Protein AF-A0A379AA04-F1 (afdb_monomer_lite)

Structure (mmCIF, N/CA/C/O backbone):
data_AF-A0A379AA04-F1
#
_entry.id   AF-A0A379AA04-F1
#
loop_
_atom_site.group_PDB
_atom_site.id
_atom_site.type_symbol
_atom_site.label_atom_id
_atom_site.label_alt_id
_atom_site.label_comp_id
_atom_site.label_asym_id
_atom_site.label_entity_id
_atom_site.label_seq_id
_atom_site.pdbx_PDB_ins_code
_atom_site.Cartn_x
_atom_site.Cartn_y
_atom_site.Cartn_z
_atom_site.occupancy
_atom_site.B_iso_or_equiv
_atom_site.auth_seq_id
_atom_site.auth_comp_id
_atom_site.auth_asym_id
_atom_site.auth_atom_id
_atom_site.pdbx_PDB_model_num
ATOM 1 N N . MET A 1 1 ? 33.935 2.385 -59.876 1.00 50.88 1 MET A N 1
ATOM 2 C CA . MET A 1 1 ? 32.691 2.188 -59.090 1.00 50.88 1 MET A CA 1
ATOM 3 C C . MET A 1 1 ? 32.981 1.660 -57.666 1.00 50.88 1 MET A C 1
ATOM 5 O O . MET A 1 1 ? 32.795 0.473 -57.425 1.00 50.88 1 MET A O 1
ATOM 9 N N . PRO A 1 2 ? 33.440 2.488 -56.699 1.00 58.16 2 PRO A N 1
ATOM 10 C CA . PRO A 1 2 ? 33.618 2.072 -55.296 1.00 58.16 2 PRO A CA 1
ATOM 11 C C . PRO A 1 2 ? 32.530 2.609 -54.336 1.00 58.16 2 PRO A C 1
ATOM 13 O O . PRO A 1 2 ? 32.504 2.244 -53.162 1.00 58.16 2 PRO A O 1
ATOM 16 N N . THR A 1 3 ? 31.628 3.469 -54.815 1.00 62.19 3 THR A N 1
ATOM 17 C CA . THR A 1 3 ? 30.624 4.207 -54.027 1.00 62.19 3 THR A CA 1
ATOM 18 C C . THR A 1 3 ? 29.508 3.315 -53.477 1.00 62.19 3 THR A C 1
ATOM 20 O O . THR A 1 3 ? 29.161 3.428 -52.304 1.00 62.19 3 THR A O 1
ATOM 23 N N . HIS A 1 4 ? 29.022 2.350 -54.265 1.00 67.00 4 HIS A N 1
ATOM 24 C CA . HIS A 1 4 ? 27.914 1.471 -53.866 1.00 67.00 4 HIS A CA 1
ATOM 25 C C . HIS A 1 4 ? 28.254 0.541 -52.692 1.00 67.00 4 HIS A C 1
ATOM 27 O O . HIS A 1 4 ? 27.423 0.352 -51.813 1.00 67.00 4 HIS A O 1
ATOM 33 N N . ARG A 1 5 ? 29.481 -0.005 -52.642 1.00 73.88 5 ARG A N 1
ATOM 34 C CA . ARG A 1 5 ? 29.931 -0.915 -51.566 1.00 73.88 5 ARG A CA 1
ATOM 35 C C . ARG A 1 5 ? 30.162 -0.196 -50.235 1.00 73.88 5 ARG A C 1
ATOM 37 O O . ARG A 1 5 ? 30.042 -0.806 -49.177 1.00 73.88 5 ARG A O 1
ATOM 44 N N . ARG A 1 6 ? 30.522 1.091 -50.280 1.00 76.56 6 ARG A N 1
ATOM 45 C CA . ARG A 1 6 ? 30.656 1.937 -49.083 1.00 76.56 6 ARG A CA 1
ATOM 46 C C . ARG A 1 6 ? 29.280 2.329 -48.551 1.00 76.56 6 ARG A C 1
ATOM 48 O O . ARG A 1 6 ? 29.045 2.197 -47.357 1.00 76.56 6 ARG A O 1
ATOM 55 N N . ALA A 1 7 ? 28.364 2.706 -49.443 1.00 78.81 7 ALA A N 1
ATOM 56 C CA . ALA A 1 7 ? 26.987 3.029 -49.086 1.00 78.81 7 ALA A CA 1
ATOM 57 C C . ALA A 1 7 ? 26.252 1.835 -48.448 1.00 78.81 7 ALA A C 1
ATOM 59 O O . ALA A 1 7 ? 25.665 1.993 -47.383 1.00 78.81 7 ALA A O 1
ATOM 60 N N . THR A 1 8 ? 26.350 0.623 -49.010 1.00 83.00 8 THR A N 1
ATOM 61 C CA . THR A 1 8 ? 25.717 -0.568 -48.407 1.00 83.00 8 THR A CA 1
ATOM 62 C C . THR A 1 8 ? 26.294 -0.936 -47.045 1.00 83.00 8 THR A C 1
ATOM 64 O O . THR A 1 8 ? 25.537 -1.321 -46.159 1.00 83.00 8 THR A O 1
ATOM 67 N N . ARG A 1 9 ? 27.607 -0.782 -46.832 1.00 87.38 9 ARG A N 1
ATOM 68 C CA . ARG A 1 9 ? 28.220 -1.001 -45.510 1.00 87.38 9 ARG A CA 1
ATOM 69 C C . ARG A 1 9 ? 27.716 -0.003 -44.471 1.00 87.38 9 ARG A C 1
ATOM 71 O O . ARG A 1 9 ? 27.417 -0.407 -43.355 1.00 87.38 9 ARG A O 1
ATOM 78 N N . LEU A 1 10 ? 27.590 1.271 -44.840 1.00 90.00 10 LEU A N 1
ATOM 79 C CA . LEU A 1 10 ? 27.067 2.302 -43.942 1.00 90.00 10 LEU A CA 1
ATOM 80 C C . LEU A 1 10 ? 25.604 2.043 -43.578 1.00 90.00 10 LEU A C 1
ATOM 82 O O . LEU A 1 10 ? 25.258 2.103 -42.403 1.00 90.00 10 LEU A O 1
ATOM 86 N N . VAL A 1 11 ? 24.774 1.683 -44.561 1.00 91.56 11 VAL A N 1
ATOM 87 C CA . VAL A 1 11 ? 23.368 1.325 -44.326 1.00 91.56 11 VAL A CA 1
ATOM 88 C C . VAL A 1 11 ? 23.258 0.102 -43.416 1.00 91.56 11 VAL A C 1
ATOM 90 O O . VAL A 1 11 ? 22.478 0.129 -42.470 1.00 91.56 11 VAL A O 1
ATOM 93 N N . ALA A 1 12 ? 24.067 -0.938 -43.642 1.00 92.56 12 ALA A N 1
ATOM 94 C CA . ALA A 1 12 ? 24.066 -2.136 -42.803 1.00 92.56 12 ALA A CA 1
ATOM 95 C C . ALA A 1 12 ? 24.472 -1.834 -41.350 1.00 92.56 12 ALA A C 1
ATOM 97 O O . ALA A 1 12 ? 23.816 -2.304 -40.424 1.00 92.56 12 ALA A O 1
ATOM 98 N N . VAL A 1 13 ? 25.507 -1.013 -41.138 1.00 94.75 13 VAL A N 1
ATOM 99 C CA . VAL A 1 13 ? 25.932 -0.592 -39.791 1.00 94.75 13 VAL A CA 1
ATOM 100 C C . VAL A 1 13 ? 24.835 0.217 -39.096 1.00 94.75 13 VAL A C 1
ATOM 102 O O . VAL A 1 13 ? 24.529 -0.050 -37.937 1.00 94.75 13 VAL A O 1
ATOM 105 N N . LEU A 1 14 ? 24.197 1.154 -39.801 1.00 95.56 14 LEU A N 1
ATOM 106 C CA . LEU A 1 14 ? 23.067 1.924 -39.272 1.00 95.56 14 LEU A CA 1
ATOM 107 C C . LEU A 1 14 ? 21.909 1.016 -38.845 1.00 95.56 14 LEU A C 1
ATOM 109 O O . LEU A 1 14 ? 21.365 1.184 -37.758 1.00 95.56 14 LEU A O 1
ATOM 113 N N . LEU A 1 15 ? 21.575 0.019 -39.665 1.00 95.69 15 LEU A N 1
ATOM 114 C CA . LEU A 1 15 ? 20.519 -0.950 -39.372 1.00 95.69 15 LEU A CA 1
ATOM 115 C C . LEU A 1 15 ? 20.826 -1.767 -38.111 1.00 95.69 15 LEU A C 1
ATOM 117 O O . LEU A 1 15 ? 19.960 -1.918 -37.253 1.00 95.69 15 LEU A O 1
ATOM 121 N N . VAL A 1 16 ? 22.068 -2.236 -37.962 1.00 96.25 16 VAL A N 1
ATOM 122 C CA . VAL A 1 16 ? 22.508 -2.970 -36.765 1.00 96.25 16 VAL A CA 1
ATOM 123 C C . VAL A 1 16 ? 22.417 -2.095 -35.513 1.00 96.25 16 VAL A C 1
ATOM 125 O O . VAL A 1 16 ? 21.926 -2.561 -34.487 1.00 96.25 16 VAL A O 1
ATOM 128 N N . LEU A 1 17 ? 22.828 -0.825 -35.591 1.00 96.12 17 LEU A N 1
ATOM 129 C CA . LEU A 1 17 ? 22.740 0.110 -34.465 1.00 96.12 17 LEU A CA 1
ATOM 130 C C . LEU A 1 17 ? 21.288 0.381 -34.052 1.00 96.12 17 LEU A C 1
ATOM 132 O O . LEU A 1 17 ? 20.980 0.386 -32.862 1.00 96.12 17 LEU A O 1
ATOM 136 N N . VAL A 1 18 ? 20.386 0.552 -35.022 1.00 96.25 18 VAL A N 1
ATOM 137 C CA . VAL A 1 18 ? 18.954 0.753 -34.758 1.00 96.25 18 VAL A CA 1
ATOM 138 C C . VAL A 1 18 ? 18.339 -0.486 -34.098 1.00 96.25 18 VAL A C 1
ATOM 140 O O . VAL A 1 18 ? 17.627 -0.358 -33.103 1.00 96.25 18 VAL A O 1
ATOM 143 N N . ILE A 1 19 ? 18.651 -1.690 -34.589 1.00 95.81 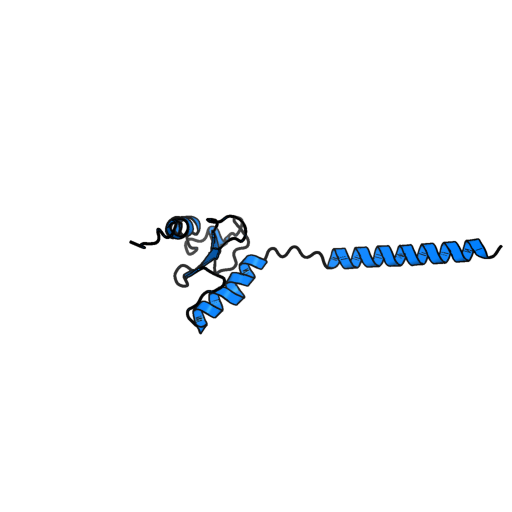19 ILE A N 1
ATOM 144 C CA . ILE A 1 19 ? 18.160 -2.947 -34.001 1.00 95.81 19 ILE A CA 1
ATOM 145 C C . ILE A 1 19 ? 18.688 -3.129 -32.572 1.00 95.81 19 ILE A C 1
ATOM 147 O O . ILE A 1 19 ? 17.912 -3.445 -31.669 1.00 95.81 19 ILE A O 1
ATOM 151 N N . ALA A 1 20 ? 19.981 -2.887 -32.342 1.00 95.44 20 ALA A N 1
ATOM 152 C CA . ALA A 1 20 ? 20.579 -2.969 -31.011 1.00 95.44 20 ALA A CA 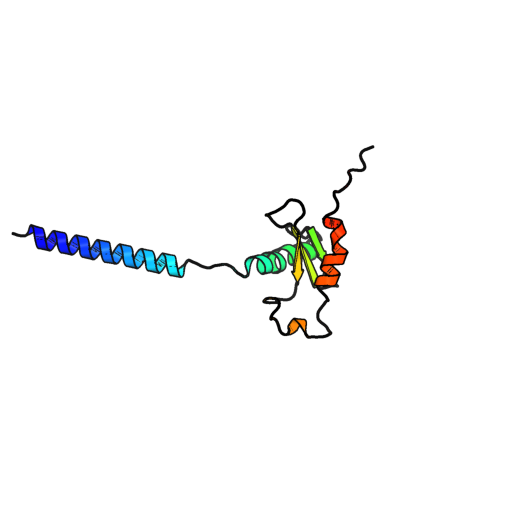1
ATOM 153 C C . ALA A 1 20 ? 19.938 -1.969 -30.032 1.00 95.44 20 ALA A C 1
ATOM 155 O O . ALA A 1 20 ? 19.627 -2.332 -28.897 1.00 95.44 20 ALA A O 1
ATOM 156 N N . GLY A 1 21 ? 19.671 -0.739 -30.486 1.00 94.56 21 GLY A N 1
ATOM 157 C CA . GLY A 1 21 ? 18.971 0.277 -29.699 1.00 94.56 21 GLY A CA 1
ATOM 158 C C . GLY A 1 21 ? 17.543 -0.134 -29.327 1.00 94.56 21 GLY A C 1
ATOM 159 O O . GLY A 1 21 ? 17.146 0.005 -28.170 1.00 94.56 21 GLY A O 1
ATOM 160 N N . MET A 1 22 ? 16.785 -0.705 -30.270 1.00 93.44 22 MET A N 1
ATOM 161 C CA . MET A 1 22 ? 15.428 -1.201 -30.001 1.00 93.44 22 MET A CA 1
ATOM 162 C C . MET A 1 22 ? 15.418 -2.369 -29.008 1.00 93.44 22 MET A C 1
ATOM 164 O O . MET A 1 22 ? 14.583 -2.392 -28.106 1.00 93.44 22 MET A O 1
ATOM 168 N N . LEU A 1 23 ? 16.359 -3.311 -29.128 1.00 92.62 23 LEU A N 1
ATOM 169 C CA . LEU A 1 23 ? 16.487 -4.432 -28.191 1.00 92.62 23 LEU A CA 1
ATOM 170 C C . LEU A 1 23 ? 16.831 -3.951 -26.778 1.00 92.62 23 LEU A C 1
ATOM 172 O O . LEU A 1 23 ? 16.206 -4.389 -25.815 1.00 92.62 23 LEU A O 1
ATOM 176 N N . ALA A 1 24 ? 17.768 -3.009 -26.646 1.00 88.94 24 ALA A N 1
ATOM 177 C CA . ALA A 1 24 ? 18.106 -2.418 -25.354 1.00 88.94 24 ALA A CA 1
ATOM 178 C C . ALA A 1 24 ? 16.893 -1.718 -24.716 1.00 88.94 24 ALA A C 1
ATOM 180 O O . ALA A 1 24 ? 16.598 -1.939 -23.542 1.00 88.94 24 ALA A O 1
ATOM 181 N N . ALA A 1 25 ? 16.140 -0.933 -25.491 1.00 86.75 25 ALA A N 1
ATOM 182 C CA . ALA A 1 25 ? 14.934 -0.267 -25.005 1.00 86.75 25 ALA A CA 1
ATOM 183 C C . ALA A 1 25 ? 13.856 -1.269 -24.556 1.00 86.75 25 ALA A C 1
ATOM 185 O O . ALA A 1 25 ? 13.274 -1.104 -23.485 1.00 86.75 25 ALA A O 1
ATOM 186 N N . ALA A 1 26 ? 13.626 -2.336 -25.327 1.00 84.44 26 ALA A N 1
ATOM 187 C CA . ALA A 1 26 ? 12.660 -3.378 -24.983 1.00 84.44 26 ALA A CA 1
ATOM 188 C C . ALA A 1 26 ? 13.026 -4.106 -23.677 1.00 84.44 26 ALA A C 1
ATOM 190 O O . ALA A 1 26 ? 12.152 -4.366 -22.853 1.00 84.44 26 ALA A O 1
ATOM 191 N N . LEU A 1 27 ? 14.315 -4.375 -23.446 1.00 78.81 27 LEU A N 1
ATOM 192 C CA . LEU A 1 27 ? 14.798 -4.989 -22.203 1.00 78.81 27 LEU A CA 1
ATOM 193 C C . LEU A 1 27 ? 14.672 -4.056 -20.987 1.00 78.81 27 LEU A C 1
ATOM 195 O O . LEU A 1 27 ? 14.507 -4.526 -19.860 1.00 78.81 27 LEU A O 1
ATOM 199 N N . HIS A 1 28 ? 14.720 -2.741 -21.206 1.00 75.94 28 HIS A N 1
ATOM 200 C CA . HIS A 1 28 ? 14.536 -1.735 -20.161 1.00 75.94 28 HIS A CA 1
ATOM 201 C C . HIS A 1 28 ? 13.070 -1.368 -19.891 1.00 75.94 28 HIS A C 1
ATOM 203 O O . HIS A 1 28 ? 12.789 -0.723 -18.878 1.00 75.94 28 HIS A O 1
ATOM 209 N N . PHE A 1 29 ? 12.125 -1.803 -20.729 1.00 72.94 29 PHE A N 1
ATOM 210 C CA . PHE A 1 29 ? 10.693 -1.586 -20.524 1.00 72.94 29 PHE A CA 1
ATOM 211 C C . PHE A 1 29 ? 10.155 -2.475 -19.387 1.00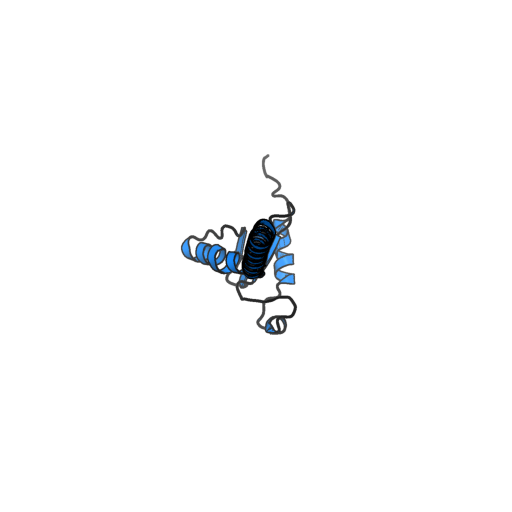 72.94 29 PHE A C 1
ATOM 213 O O . PHE A 1 29 ? 9.482 -3.482 -19.595 1.00 72.94 29 PHE A O 1
ATOM 220 N N . LYS A 1 30 ? 10.446 -2.097 -18.138 1.00 61.53 30 LYS A N 1
ATOM 221 C CA . LYS A 1 30 ? 9.839 -2.705 -16.950 1.00 61.53 30 LYS A CA 1
ATOM 222 C C . LYS A 1 30 ? 8.595 -1.930 -16.543 1.00 61.53 30 LYS A C 1
ATOM 224 O O . LYS A 1 30 ? 8.667 -0.821 -16.022 1.00 61.53 30 LYS A O 1
ATOM 229 N N . LYS A 1 31 ? 7.433 -2.549 -16.736 1.00 63.00 31 LYS A N 1
ATOM 230 C CA . LYS A 1 31 ? 6.185 -2.105 -16.117 1.00 63.00 31 LYS A CA 1
ATOM 231 C C . LYS A 1 31 ? 6.259 -2.507 -14.637 1.00 63.00 31 LY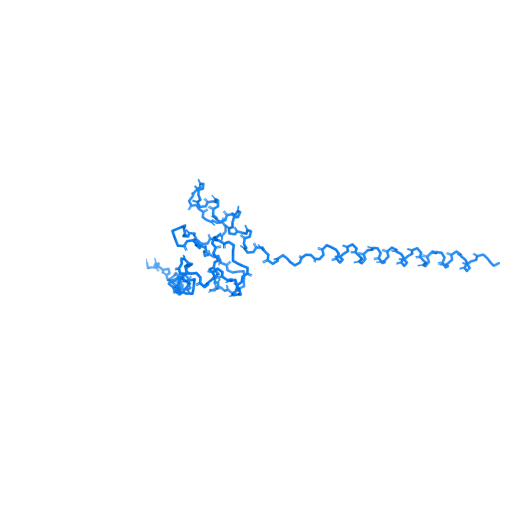S A C 1
ATOM 233 O O . LYS A 1 31 ? 6.112 -3.682 -14.320 1.00 63.00 31 LYS A O 1
ATOM 238 N N . ASN A 1 32 ? 6.577 -1.564 -13.748 1.00 72.06 32 ASN A N 1
ATOM 239 C CA . ASN A 1 32 ? 6.716 -1.831 -12.310 1.00 72.06 32 ASN A CA 1
ATOM 240 C C . ASN A 1 32 ? 5.343 -2.100 -11.674 1.00 72.06 32 ASN A C 1
ATOM 242 O O . ASN A 1 32 ? 4.736 -1.205 -11.089 1.00 72.06 32 ASN A O 1
ATOM 246 N N . SER A 1 33 ? 4.860 -3.341 -11.777 1.00 80.12 33 SER A N 1
ATOM 247 C CA . SER A 1 33 ? 3.638 -3.808 -11.103 1.00 80.12 33 SER A CA 1
ATOM 248 C C . SER A 1 33 ? 3.718 -3.682 -9.581 1.00 80.12 33 SER A C 1
ATOM 250 O O . SER A 1 33 ? 2.694 -3.558 -8.917 1.00 80.12 33 SER A O 1
ATOM 252 N N . ASP A 1 34 ? 4.936 -3.671 -9.039 1.00 88.31 34 ASP A N 1
ATOM 253 C CA . ASP A 1 34 ? 5.192 -3.764 -7.602 1.00 88.31 34 ASP A CA 1
ATOM 254 C C . ASP A 1 34 ? 5.420 -2.395 -6.943 1.00 88.31 34 ASP A C 1
ATOM 256 O O . ASP A 1 34 ? 5.674 -2.330 -5.743 1.00 88.31 34 ASP A O 1
ATOM 260 N N . ALA A 1 35 ? 5.301 -1.294 -7.694 1.00 92.06 35 ALA A N 1
ATOM 261 C CA . ALA A 1 35 ? 5.601 0.051 -7.199 1.00 92.06 35 ALA A CA 1
ATOM 262 C C . ALA A 1 35 ? 4.784 0.424 -5.947 1.00 92.06 35 ALA A C 1
ATOM 264 O O . ALA A 1 35 ? 5.328 0.966 -4.987 1.00 92.06 35 ALA A O 1
ATOM 265 N N . LEU A 1 36 ? 3.487 0.096 -5.930 1.00 93.88 36 LEU A N 1
ATOM 266 C CA . LEU A 1 36 ? 2.616 0.344 -4.775 1.00 93.88 36 LEU A CA 1
ATOM 267 C C . LEU A 1 36 ? 3.061 -0.449 -3.544 1.00 93.88 36 LEU A C 1
ATOM 269 O O . LEU A 1 36 ? 3.092 0.087 -2.438 1.00 93.88 36 LEU A O 1
ATOM 273 N N . TRP A 1 37 ? 3.438 -1.713 -3.742 1.00 94.25 37 TRP A N 1
ATOM 274 C CA . TRP A 1 37 ? 3.912 -2.558 -2.655 1.00 94.25 37 TRP A CA 1
ATOM 275 C C . TRP A 1 37 ? 5.248 -2.048 -2.109 1.00 94.25 37 TRP A C 1
ATOM 277 O O . TRP A 1 37 ? 5.361 -1.890 -0.900 1.00 94.25 37 TRP A O 1
ATOM 287 N N . GLN A 1 38 ? 6.194 -1.670 -2.979 1.00 95.19 38 GLN A N 1
ATOM 288 C CA . GLN A 1 38 ? 7.475 -1.069 -2.581 1.00 95.19 38 GLN A CA 1
ATOM 289 C C . GLN A 1 38 ? 7.289 0.201 -1.744 1.00 95.19 38 GLN A C 1
ATOM 291 O O . GLN A 1 38 ? 7.946 0.366 -0.721 1.00 95.19 38 GLN A O 1
ATOM 296 N N . ILE A 1 39 ? 6.366 1.091 -2.128 1.00 96.06 39 ILE A N 1
ATOM 297 C CA . ILE A 1 39 ? 6.060 2.297 -1.340 1.00 96.06 39 ILE A CA 1
ATOM 298 C C . ILE A 1 39 ? 5.634 1.919 0.084 1.00 96.06 39 ILE A C 1
ATOM 300 O O . ILE A 1 39 ? 6.116 2.501 1.056 1.00 96.06 39 ILE A O 1
ATOM 304 N N . VAL A 1 40 ? 4.747 0.937 0.220 1.00 97.12 40 VAL A N 1
ATOM 305 C CA . VAL A 1 40 ? 4.205 0.542 1.521 1.00 97.12 40 VAL A CA 1
ATOM 306 C C . VAL A 1 40 ? 5.231 -0.211 2.365 1.00 97.12 40 VAL A C 1
ATOM 308 O O . VAL A 1 40 ? 5.385 0.103 3.547 1.00 97.12 40 VAL A O 1
ATOM 311 N N . SER A 1 41 ? 5.952 -1.165 1.775 1.00 96.50 41 SER A N 1
ATOM 312 C CA . SER A 1 41 ? 6.893 -2.032 2.486 1.00 96.50 41 SER A CA 1
ATOM 313 C C . SER A 1 41 ? 8.217 -1.352 2.819 1.00 96.50 41 SER A C 1
ATOM 315 O O . SER A 1 41 ? 8.790 -1.642 3.863 1.00 96.50 41 SER A O 1
ATOM 317 N N . GLU A 1 42 ? 8.714 -0.466 1.952 1.00 96.75 42 GLU A N 1
ATOM 318 C CA . GLU A 1 42 ? 10.046 0.139 2.097 1.00 96.75 42 GLU A CA 1
ATOM 319 C C . GLU A 1 42 ? 10.003 1.567 2.645 1.00 96.75 42 GLU A C 1
ATOM 321 O O . GLU A 1 42 ? 11.024 2.063 3.112 1.00 96.75 42 GLU A O 1
ATOM 326 N N . LYS A 1 43 ? 8.844 2.240 2.606 1.00 97.06 43 LYS A N 1
ATOM 327 C CA . LYS A 1 43 ? 8.709 3.617 3.111 1.00 97.06 43 LYS A CA 1
ATOM 328 C C . LYS A 1 43 ? 7.684 3.709 4.227 1.00 97.06 43 LYS A C 1
ATOM 330 O O . LYS A 1 43 ? 8.054 3.970 5.366 1.00 97.06 43 LYS A O 1
ATOM 335 N N . CYS A 1 44 ? 6.410 3.446 3.933 1.00 97.81 44 CYS A N 1
ATOM 336 C CA . CYS A 1 44 ? 5.341 3.721 4.893 1.00 97.81 44 CYS A CA 1
ATOM 337 C C . CYS A 1 44 ? 5.488 2.925 6.195 1.00 97.81 44 CYS A C 1
ATOM 339 O O . CYS A 1 44 ? 5.412 3.495 7.283 1.00 97.81 44 CYS A O 1
ATOM 341 N N . LEU A 1 45 ? 5.710 1.610 6.095 1.00 97.69 45 LEU A N 1
ATOM 342 C CA . LEU A 1 45 ? 5.865 0.757 7.270 1.00 97.69 45 LEU A CA 1
ATOM 343 C C . LEU A 1 45 ? 7.161 1.059 8.051 1.00 97.69 45 LEU A C 1
ATOM 345 O O . LEU A 1 45 ? 7.054 1.278 9.260 1.00 97.69 45 LEU A O 1
ATOM 349 N N . PRO A 1 46 ? 8.352 1.145 7.423 1.00 97.69 46 PRO A N 1
ATOM 350 C CA . PRO A 1 46 ? 9.573 1.512 8.136 1.00 97.69 46 PRO A CA 1
ATOM 351 C C . PRO A 1 46 ? 9.490 2.877 8.822 1.00 97.69 46 PRO A C 1
ATOM 353 O O . PRO A 1 46 ? 9.837 2.972 9.99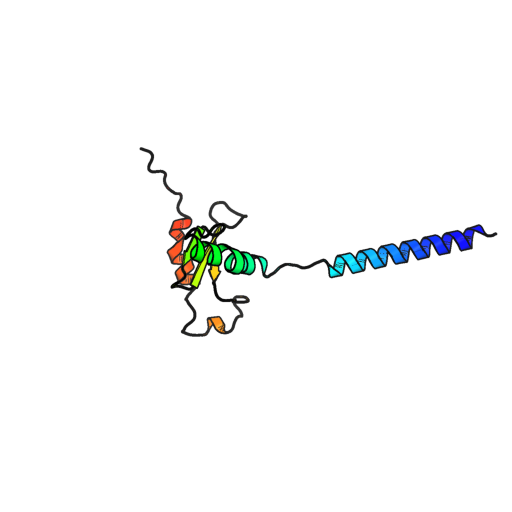6 1.00 97.69 46 PRO A O 1
ATOM 356 N N . HIS A 1 47 ? 8.967 3.912 8.154 1.00 97.50 47 HIS A N 1
ATOM 357 C CA . HIS A 1 47 ? 8.846 5.239 8.765 1.00 97.50 47 HIS A CA 1
ATOM 358 C C . HIS A 1 47 ? 7.858 5.251 9.945 1.00 97.50 47 HIS A C 1
ATOM 360 O O . HIS A 1 47 ? 8.141 5.848 10.987 1.00 97.50 47 HIS A O 1
ATOM 366 N N . GLN A 1 48 ? 6.744 4.512 9.842 1.00 97.25 48 GLN A N 1
ATOM 367 C CA . GLN A 1 48 ? 5.821 4.314 10.963 1.00 97.25 48 GLN A CA 1
ATOM 368 C C . GLN A 1 48 ? 6.513 3.643 12.161 1.00 97.25 48 GLN A C 1
ATOM 370 O O . GLN A 1 48 ? 6.204 3.974 13.305 1.00 97.25 48 GLN A O 1
ATOM 375 N N . GLN A 1 49 ? 7.416 2.690 11.918 1.00 96.25 49 GLN A N 1
ATOM 376 C CA . GLN A 1 49 ? 8.132 1.957 12.967 1.00 96.25 49 GLN A CA 1
ATOM 377 C C . GLN A 1 49 ? 9.268 2.771 13.594 1.00 96.25 49 GLN A C 1
ATOM 379 O O . GLN A 1 49 ? 9.495 2.651 14.794 1.00 96.25 49 GLN A O 1
ATOM 384 N N . SER A 1 50 ? 9.971 3.591 12.809 1.00 94.81 50 SER A N 1
ATOM 385 C CA . SER A 1 50 ? 11.124 4.359 13.286 1.00 94.81 50 SER A CA 1
ATOM 386 C C . SER A 1 50 ? 10.748 5.695 13.923 1.00 94.81 50 SER A C 1
ATOM 388 O O . SER A 1 50 ? 11.382 6.103 14.889 1.00 94.81 50 SER A O 1
ATOM 390 N N . GLY A 1 51 ? 9.753 6.392 13.367 1.00 90.56 51 GLY A N 1
ATOM 391 C CA . GLY A 1 51 ? 9.425 7.773 13.741 1.00 90.56 51 GLY A CA 1
ATOM 392 C C . GLY A 1 51 ? 7.942 8.033 13.987 1.00 90.56 51 GLY A C 1
ATOM 393 O O . GLY A 1 51 ? 7.578 9.150 14.330 1.00 90.56 51 GLY A O 1
ATOM 394 N N . GLY A 1 52 ? 7.075 7.031 13.808 1.00 92.62 52 GLY A N 1
ATOM 395 C CA . GLY A 1 52 ? 5.626 7.194 13.958 1.00 92.62 52 GLY A CA 1
ATOM 396 C C . GLY A 1 52 ? 4.947 7.961 12.818 1.00 92.62 52 GLY A C 1
ATOM 397 O O . GLY A 1 52 ? 3.724 8.081 12.832 1.00 92.62 52 GLY A O 1
ATOM 398 N N . GLU A 1 53 ? 5.706 8.427 11.823 1.00 95.12 53 GLU A N 1
ATOM 399 C CA . GLU A 1 53 ? 5.213 9.190 10.675 1.00 95.12 53 GLU A CA 1
ATOM 400 C C . GLU A 1 53 ? 5.191 8.311 9.414 1.00 95.12 53 GLU A C 1
ATOM 402 O O . GLU A 1 53 ? 6.243 7.999 8.867 1.00 95.12 53 GLU A O 1
ATOM 407 N N . PRO A 1 54 ? 4.023 7.900 8.898 1.00 96.31 54 PRO A N 1
ATOM 408 C CA . PRO A 1 54 ? 3.934 6.921 7.810 1.00 96.31 54 PRO A CA 1
ATOM 409 C C . PRO A 1 54 ? 4.145 7.493 6.400 1.00 96.31 54 PRO A C 1
ATOM 411 O O . PRO A 1 54 ? 3.862 6.799 5.419 1.00 96.31 54 PRO A O 1
ATOM 414 N N . ALA A 1 55 ? 4.600 8.743 6.259 1.00 96.38 55 ALA A N 1
ATOM 415 C CA . ALA A 1 55 ? 4.719 9.402 4.959 1.00 96.38 55 ALA A CA 1
ATOM 416 C C . ALA A 1 55 ? 5.549 8.542 3.976 1.00 96.38 55 ALA A C 1
ATOM 418 O O . ALA A 1 55 ? 6.612 8.044 4.348 1.00 96.38 55 ALA A O 1
ATOM 419 N N . PRO A 1 56 ? 5.100 8.328 2.722 1.00 96.31 56 PRO A N 1
ATOM 420 C CA . PRO A 1 56 ? 4.040 9.051 2.008 1.00 96.31 56 PRO A CA 1
ATOM 421 C C . PRO A 1 56 ? 2.610 8.527 2.236 1.00 96.31 56 PRO A C 1
ATOM 423 O O . PRO A 1 56 ? 1.673 9.052 1.638 1.00 96.31 56 PRO A O 1
ATOM 426 N N . CYS A 1 57 ? 2.413 7.490 3.049 1.00 96.94 57 CYS A N 1
ATOM 427 C CA . CYS A 1 57 ? 1.073 7.027 3.388 1.00 96.94 57 CYS A CA 1
ATOM 428 C C . CYS A 1 57 ? 0.407 7.984 4.383 1.00 96.94 57 CYS A C 1
ATOM 430 O O . CYS A 1 57 ? 1.061 8.571 5.241 1.00 96.94 57 CYS A O 1
ATOM 432 N N . GLN A 1 58 ? -0.917 8.095 4.292 1.00 95.25 58 GLN A N 1
ATOM 433 C CA . GLN A 1 58 ? -1.729 8.867 5.232 1.00 95.25 58 GLN A CA 1
ATOM 434 C C . GLN A 1 58 ? -1.794 8.182 6.601 1.00 95.25 58 GLN A C 1
ATOM 436 O O . GLN A 1 58 ? -1.867 8.841 7.634 1.00 95.25 58 GLN A O 1
ATOM 441 N N . ARG A 1 59 ? -1.809 6.844 6.602 1.00 95.06 59 ARG A N 1
ATOM 442 C CA . ARG A 1 59 ? -1.923 6.019 7.805 1.00 95.06 59 ARG A CA 1
ATOM 443 C C . ARG A 1 59 ? -1.348 4.630 7.560 1.00 95.06 59 ARG A C 1
ATOM 445 O O . ARG A 1 59 ? -1.489 4.092 6.463 1.00 95.06 59 ARG A O 1
ATOM 452 N N . VAL A 1 60 ? -0.769 4.029 8.596 1.00 97.38 60 VAL A N 1
ATOM 453 C CA . VAL A 1 60 ? -0.403 2.608 8.634 1.00 97.38 60 VAL A CA 1
ATOM 454 C C . VAL A 1 60 ? -1.039 1.975 9.867 1.00 97.38 60 VAL A C 1
ATOM 456 O O . VAL A 1 60 ? -0.813 2.424 10.989 1.00 97.38 60 VAL A O 1
ATOM 459 N N . ASP A 1 61 ? -1.825 0.919 9.669 1.00 96.56 61 ASP A N 1
ATOM 460 C CA . ASP A 1 61 ? -2.371 0.097 10.744 1.00 96.56 61 ASP A CA 1
ATOM 461 C C . ASP A 1 61 ? -1.621 -1.238 10.786 1.00 96.56 61 ASP A C 1
ATOM 463 O O . ASP A 1 61 ? -1.863 -2.153 9.997 1.00 96.56 61 ASP A O 1
ATOM 467 N N . GLN A 1 62 ? -0.679 -1.350 11.725 1.00 95.69 62 GLN A N 1
ATOM 468 C CA . GLN A 1 62 ? 0.128 -2.561 11.890 1.00 95.69 62 GLN A CA 1
ATOM 469 C C . GLN A 1 62 ? -0.665 -3.728 12.494 1.00 95.69 62 GLN A C 1
ATOM 471 O O . GLN A 1 62 ? -0.298 -4.881 12.272 1.00 95.69 62 GLN A O 1
ATOM 476 N N . ARG A 1 63 ? -1.749 -3.452 13.236 1.00 93.88 63 ARG A N 1
ATOM 477 C CA . ARG A 1 63 ? -2.577 -4.492 13.866 1.00 93.88 63 ARG A CA 1
ATOM 478 C C . ARG A 1 63 ? -3.432 -5.198 12.823 1.00 93.88 63 ARG A C 1
ATOM 480 O O . ARG A 1 63 ? -3.448 -6.421 12.774 1.00 93.88 63 ARG A O 1
ATOM 487 N N . HIS A 1 64 ? -4.083 -4.425 11.960 1.00 94.50 64 HIS A N 1
ATOM 488 C CA . HIS A 1 64 ? -4.909 -4.937 10.863 1.00 94.50 64 HIS A CA 1
ATOM 489 C C . HIS A 1 64 ? -4.125 -5.139 9.555 1.00 94.50 64 HIS A C 1
ATOM 491 O O . HIS A 1 64 ? -4.688 -5.579 8.556 1.00 94.50 64 HIS A O 1
ATOM 497 N N . ARG A 1 65 ? -2.820 -4.844 9.571 1.00 95.44 65 ARG A N 1
ATOM 498 C CA . ARG A 1 65 ? -1.845 -5.114 8.507 1.00 95.44 65 ARG A CA 1
ATOM 499 C C . ARG A 1 65 ? -2.162 -4.448 7.163 1.00 95.44 65 ARG A C 1
ATOM 501 O O . ARG A 1 65 ? -2.051 -5.084 6.113 1.00 95.44 65 ARG A O 1
ATOM 508 N N . TYR A 1 66 ? -2.477 -3.153 7.171 1.00 97.38 66 TYR A N 1
ATOM 509 C CA . TYR A 1 66 ? -2.653 -2.364 5.942 1.00 97.38 66 TYR A CA 1
ATOM 510 C C . TYR A 1 66 ? -2.108 -0.931 6.053 1.00 97.38 66 TYR A C 1
ATOM 512 O O . TYR A 1 66 ? -1.850 -0.421 7.143 1.00 97.38 66 TYR A O 1
ATOM 520 N N . ALA A 1 67 ? -1.957 -0.269 4.906 1.00 97.88 67 ALA A N 1
ATOM 521 C CA . ALA A 1 67 ? -1.642 1.149 4.785 1.00 97.88 67 ALA A CA 1
ATOM 522 C C . ALA A 1 67 ? -2.676 1.872 3.910 1.00 97.88 67 ALA A C 1
ATOM 524 O O . ALA A 1 67 ? -3.149 1.313 2.919 1.00 97.88 67 ALA A O 1
ATOM 525 N N . MET A 1 68 ? -2.996 3.120 4.264 1.00 97.44 68 MET A N 1
ATOM 526 C CA . MET A 1 68 ? -3.798 4.035 3.448 1.00 97.44 68 MET A CA 1
ATOM 527 C C . MET A 1 68 ? -2.878 4.983 2.691 1.00 97.44 68 MET A C 1
ATOM 529 O O . MET A 1 68 ? -2.217 5.831 3.292 1.00 97.44 68 MET A O 1
ATOM 533 N N . LEU A 1 69 ? -2.857 4.863 1.369 1.00 97.31 69 LEU A N 1
ATOM 534 C CA . LEU A 1 69 ? -2.055 5.687 0.472 1.00 97.31 69 LEU A CA 1
ATOM 535 C C . LEU A 1 69 ? -2.962 6.634 -0.318 1.00 97.31 69 LEU A C 1
ATOM 537 O O . LEU A 1 69 ? -3.961 6.207 -0.893 1.00 97.31 69 LEU A O 1
ATOM 541 N N . LYS A 1 70 ? -2.620 7.924 -0.371 1.00 95.69 70 LYS A N 1
ATOM 542 C CA . LYS A 1 70 ? -3.316 8.880 -1.239 1.00 95.69 70 LYS A CA 1
ATOM 543 C C . LYS A 1 70 ? -2.969 8.579 -2.699 1.00 95.69 70 LYS A C 1
ATOM 545 O O . LYS A 1 70 ? -1.793 8.535 -3.049 1.00 95.69 70 LYS A O 1
ATOM 550 N N . ASP A 1 71 ? -3.980 8.401 -3.549 1.00 94.62 71 ASP A N 1
ATOM 551 C CA . ASP A 1 71 ? -3.755 8.246 -4.990 1.00 94.62 71 ASP A CA 1
ATOM 552 C C . ASP A 1 71 ? -3.324 9.584 -5.607 1.00 94.62 71 ASP A C 1
ATOM 554 O O . ASP A 1 71 ? -3.760 10.655 -5.173 1.00 94.62 71 ASP A O 1
ATOM 558 N N . MET A 1 72 ? -2.478 9.529 -6.629 1.00 91.75 72 MET A N 1
ATOM 559 C CA . MET A 1 72 ? -2.074 10.708 -7.391 1.00 91.75 72 MET A CA 1
ATOM 560 C C . MET A 1 72 ? -3.213 11.234 -8.275 1.00 91.75 72 MET A C 1
ATOM 562 O O . MET A 1 72 ? -3.256 12.424 -8.582 1.00 91.75 72 MET A O 1
ATOM 566 N N . HIS A 1 73 ? -4.142 10.364 -8.669 1.00 93.38 73 HIS A N 1
ATOM 567 C CA . HIS A 1 73 ? -5.279 10.692 -9.514 1.00 93.38 73 HIS A CA 1
ATOM 568 C C . HIS A 1 73 ? -6.536 10.821 -8.658 1.00 93.38 73 HIS A C 1
ATOM 570 O O . HIS A 1 73 ? -6.922 9.893 -7.958 1.00 93.38 73 HIS A O 1
ATOM 576 N N . GLY A 1 74 ? -7.190 11.979 -8.726 1.00 89.00 74 GLY A N 1
ATOM 577 C CA . GLY A 1 74 ? -8.451 12.239 -8.034 1.00 89.00 74 GLY A CA 1
ATOM 578 C C . GLY A 1 74 ? -8.270 12.825 -6.624 1.00 89.00 74 GLY A C 1
ATOM 579 O O . GLY A 1 74 ? -7.473 12.324 -5.830 1.00 89.00 74 GLY A O 1
ATOM 580 N N . PRO A 1 75 ? -9.020 13.879 -6.256 1.00 89.75 75 PRO A N 1
ATOM 581 C CA . PRO A 1 75 ? -8.846 14.574 -4.976 1.00 89.75 75 PRO A CA 1
ATOM 582 C C . PRO A 1 75 ? -9.217 13.709 -3.765 1.00 89.75 75 PRO A C 1
ATOM 584 O O . PRO A 1 75 ? -8.599 13.832 -2.715 1.00 89.75 75 PRO A O 1
ATOM 587 N N . LEU A 1 76 ? -10.181 12.801 -3.930 1.00 92.12 76 LEU A N 1
ATOM 588 C CA . LEU A 1 76 ? -10.729 11.951 -2.868 1.00 92.12 76 LEU A CA 1
ATOM 589 C C . LEU A 1 76 ? -10.464 10.463 -3.126 1.00 92.12 76 LEU A C 1
ATOM 591 O O . LEU A 1 76 ? -11.208 9.605 -2.671 1.00 92.12 76 LEU A O 1
ATOM 595 N N . GLN A 1 77 ? -9.430 10.135 -3.897 1.00 95.00 77 GLN A N 1
ATOM 596 C CA . GLN A 1 77 ? -9.061 8.746 -4.147 1.00 95.00 77 GLN A CA 1
ATOM 597 C C . GLN A 1 77 ? -7.928 8.325 -3.212 1.00 95.00 77 GLN A C 1
ATOM 599 O O . GLN A 1 77 ? -6.878 8.977 -3.148 1.00 95.00 77 GLN A O 1
ATOM 604 N N . TYR A 1 78 ? -8.165 7.233 -2.492 1.00 95.81 78 TYR A N 1
ATOM 605 C CA . TYR A 1 78 ? -7.220 6.592 -1.586 1.00 95.81 78 TYR A CA 1
ATOM 606 C C . TYR A 1 78 ? -7.191 5.093 -1.860 1.00 95.81 78 TYR A C 1
ATOM 608 O O . TYR A 1 78 ? -8.187 4.500 -2.272 1.00 95.81 78 TYR A O 1
ATOM 616 N N . LEU A 1 79 ? -6.038 4.492 -1.604 1.00 96.69 79 LEU A N 1
ATOM 617 C CA . LEU A 1 79 ? -5.770 3.080 -1.799 1.00 96.69 79 LEU A CA 1
ATOM 618 C C . LEU A 1 79 ? -5.502 2.440 -0.441 1.00 96.69 79 LEU A C 1
ATOM 620 O O . LEU A 1 79 ? -4.627 2.898 0.296 1.00 96.69 79 LEU A O 1
ATOM 624 N N . LEU A 1 80 ? -6.226 1.365 -0.137 1.00 97.44 80 LEU A N 1
ATOM 625 C CA . LEU A 1 80 ? -5.860 0.454 0.938 1.00 97.44 80 LEU A CA 1
ATOM 626 C C . LEU A 1 80 ? -4.933 -0.612 0.360 1.00 97.44 80 LEU A C 1
ATOM 628 O O . LEU A 1 80 ? -5.323 -1.356 -0.539 1.00 97.44 80 LEU A O 1
ATOM 632 N N . ILE A 1 81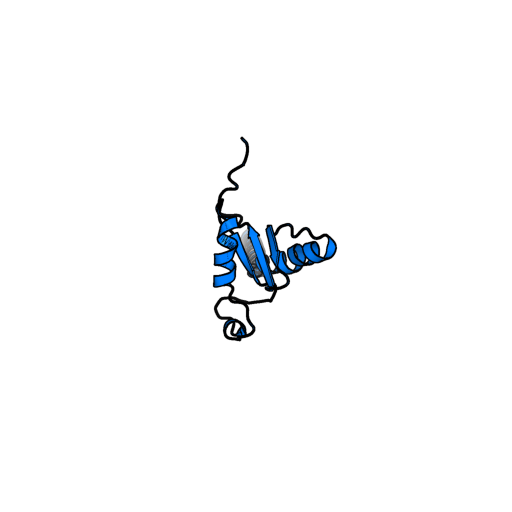 ? -3.713 -0.689 0.881 1.00 97.06 81 ILE A N 1
ATOM 633 C CA . ILE A 1 81 ? -2.699 -1.641 0.426 1.00 97.06 81 ILE A CA 1
ATOM 634 C C . ILE A 1 81 ? -2.278 -2.513 1.617 1.00 97.06 81 ILE A C 1
ATOM 636 O O . ILE A 1 81 ? -1.879 -1.972 2.652 1.00 97.06 81 ILE A O 1
ATOM 640 N N . PRO A 1 82 ? -2.357 -3.850 1.512 1.00 96.94 82 PRO A N 1
ATOM 641 C CA . PRO A 1 82 ? -1.893 -4.752 2.561 1.00 96.94 82 PRO A CA 1
ATOM 642 C C . PRO A 1 82 ? -0.394 -4.593 2.853 1.00 96.94 82 PRO A C 1
ATOM 644 O O . PRO A 1 82 ? 0.405 -4.375 1.943 1.00 96.94 82 PRO A O 1
ATOM 647 N N . LEU A 1 83 ? 0.002 -4.763 4.117 1.00 96.12 83 LEU A N 1
ATOM 648 C CA . LEU A 1 83 ? 1.423 -4.863 4.483 1.00 96.12 83 LEU A CA 1
ATOM 649 C C . LEU A 1 83 ? 2.014 -6.218 4.067 1.00 96.12 83 LEU A C 1
ATOM 651 O O . LEU A 1 83 ? 3.210 -6.333 3.804 1.00 96.12 83 LEU A O 1
ATOM 655 N N . ASP A 1 84 ? 1.171 -7.248 3.983 1.00 93.31 84 ASP A N 1
ATOM 656 C CA . ASP A 1 84 ? 1.538 -8.535 3.404 1.00 93.31 84 ASP A CA 1
ATOM 657 C C . ASP A 1 84 ? 1.543 -8.471 1.882 1.00 93.31 84 ASP A C 1
ATOM 659 O O . ASP A 1 84 ? 0.663 -7.880 1.259 1.00 93.31 84 ASP A O 1
ATOM 663 N N . ARG A 1 85 ? 2.503 -9.148 1.246 1.00 92.62 85 ARG A N 1
ATOM 664 C CA . ARG A 1 85 ? 2.505 -9.242 -0.216 1.00 92.62 85 ARG A CA 1
ATOM 665 C C . ARG A 1 85 ? 1.326 -10.095 -0.690 1.00 92.62 85 ARG A C 1
ATOM 667 O O . ARG A 1 85 ? 1.298 -11.312 -0.471 1.00 92.62 85 ARG A O 1
ATOM 674 N N . ILE A 1 86 ? 0.377 -9.437 -1.351 1.00 93.12 86 ILE A N 1
ATOM 675 C CA . ILE A 1 86 ? -0.771 -10.019 -2.048 1.00 93.12 86 ILE A CA 1
ATOM 676 C C . ILE A 1 86 ? -0.690 -9.558 -3.501 1.00 93.12 86 ILE A C 1
ATOM 678 O O . ILE A 1 86 ? -0.709 -8.364 -3.777 1.00 93.12 86 ILE A O 1
ATOM 682 N N . THR A 1 87 ? -0.555 -10.505 -4.428 1.00 90.00 87 THR A N 1
ATOM 683 C CA . THR A 1 87 ? -0.314 -10.225 -5.855 1.00 90.00 87 THR A CA 1
ATOM 684 C C . THR A 1 87 ? -1.542 -9.690 -6.592 1.00 90.00 87 THR A C 1
ATOM 686 O O . THR A 1 87 ? -1.412 -9.169 -7.695 1.00 90.00 87 THR A O 1
ATOM 689 N N . GLY A 1 88 ? -2.728 -9.812 -5.997 1.00 90.19 88 GLY A N 1
ATOM 690 C CA . GLY A 1 88 ? -3.994 -9.339 -6.547 1.00 90.19 88 GLY A CA 1
ATOM 691 C C . GLY A 1 88 ? -5.181 -10.104 -5.967 1.00 90.19 88 GLY A C 1
ATOM 692 O O . GLY A 1 88 ? -5.018 -10.895 -5.034 1.00 90.19 88 GLY A O 1
ATOM 693 N N . ILE A 1 89 ? -6.362 -9.887 -6.551 1.00 93.00 89 ILE A N 1
ATOM 694 C CA . ILE A 1 89 ? -7.615 -10.555 -6.155 1.00 93.00 89 ILE A CA 1
ATOM 695 C C . ILE A 1 89 ? -7.569 -12.081 -6.348 1.00 93.00 89 ILE A C 1
ATOM 697 O O . ILE A 1 89 ? -8.250 -12.814 -5.643 1.00 93.00 89 ILE A O 1
ATOM 701 N N . GLU A 1 90 ? -6.695 -12.557 -7.235 1.00 95.31 90 GLU A N 1
ATOM 702 C CA . GLU A 1 90 ? -6.477 -13.983 -7.518 1.00 95.31 90 GLU A CA 1
ATOM 703 C C . GLU A 1 90 ? -5.601 -14.691 -6.471 1.00 95.31 90 GLU A C 1
ATOM 705 O O . GLU A 1 90 ? -5.357 -15.894 -6.552 1.00 95.31 90 GLU A O 1
ATOM 710 N N . SER A 1 91 ? -5.050 -13.955 -5.501 1.00 95.12 91 SER A N 1
ATOM 711 C CA . SER A 1 91 ? -4.148 -14.539 -4.511 1.00 95.12 91 SER A CA 1
ATOM 712 C C . SER A 1 91 ? -4.892 -15.550 -3.626 1.00 95.12 91 SER A C 1
ATOM 714 O O . SER A 1 91 ? -5.820 -15.156 -2.915 1.00 95.12 91 SER A O 1
ATOM 716 N N . PRO A 1 92 ? -4.438 -16.818 -3.527 1.00 95.38 92 PRO A N 1
ATOM 717 C CA . PRO A 1 92 ? -5.088 -17.823 -2.681 1.00 95.38 92 PRO A CA 1
ATOM 718 C C . PRO A 1 92 ? -5.033 -17.465 -1.190 1.00 95.38 92 PRO A C 1
ATOM 720 O O . PRO A 1 92 ? -5.807 -17.994 -0.395 1.00 95.38 92 PRO A O 1
ATOM 723 N N . ARG A 1 93 ? -4.150 -16.534 -0.795 1.00 94.69 93 ARG A N 1
ATOM 724 C CA . ARG A 1 93 ? -4.109 -16.002 0.574 1.00 94.69 93 ARG A CA 1
ATOM 725 C C . ARG A 1 93 ? -5.437 -15.358 0.971 1.00 94.69 93 ARG A C 1
ATOM 727 O O . ARG A 1 93 ? -5.827 -15.474 2.123 1.00 94.69 93 ARG A O 1
ATOM 734 N N . LEU A 1 94 ? -6.162 -14.749 0.034 1.00 95.06 94 LEU A N 1
ATOM 735 C CA . LEU A 1 94 ? -7.450 -14.097 0.300 1.00 95.06 94 LEU A CA 1
ATOM 736 C C . LEU A 1 94 ? -8.556 -15.070 0.740 1.00 95.06 94 LEU A C 1
ATOM 738 O O . LEU A 1 94 ? -9.539 -14.632 1.324 1.00 95.06 94 LEU A O 1
ATOM 742 N N . LEU A 1 95 ? -8.385 -16.376 0.505 1.00 95.25 95 LEU A N 1
ATOM 743 C CA . LEU A 1 95 ? -9.320 -17.417 0.946 1.00 95.25 95 LEU A CA 1
ATOM 744 C C . LEU A 1 95 ? -9.036 -17.912 2.374 1.00 95.25 95 LEU A C 1
ATOM 746 O O . LEU A 1 95 ? -9.819 -18.679 2.932 1.00 95.25 95 LEU A O 1
ATOM 750 N N . GLN A 1 96 ? -7.907 -17.515 2.967 1.00 95.69 96 GLN A N 1
ATOM 751 C CA . GLN A 1 96 ? -7.533 -17.923 4.318 1.00 95.69 96 GLN A CA 1
ATOM 752 C C . GLN A 1 96 ? -8.340 -17.128 5.346 1.00 95.69 96 GLN A C 1
ATOM 754 O O . GLN A 1 96 ? -8.383 -15.903 5.292 1.00 95.69 96 GLN A O 1
ATOM 759 N N . SER A 1 97 ? -8.912 -17.810 6.339 1.00 94.69 97 SER A N 1
ATOM 760 C CA . SER A 1 97 ? -9.688 -17.175 7.418 1.00 94.69 97 SER A CA 1
ATOM 761 C C . SER A 1 97 ? -8.883 -16.181 8.262 1.00 94.69 97 SER A C 1
ATOM 763 O O . SER A 1 97 ? -9.457 -15.273 8.854 1.00 94.69 97 SER A O 1
ATOM 765 N N . ALA A 1 98 ? -7.558 -16.341 8.312 1.00 92.69 98 ALA A N 1
ATOM 766 C CA . ALA A 1 98 ? -6.650 -15.419 8.988 1.00 92.69 98 ALA A CA 1
ATOM 767 C C . ALA A 1 98 ? -6.388 -14.123 8.197 1.00 92.69 98 ALA A C 1
ATOM 769 O O . ALA A 1 98 ? -5.834 -13.174 8.752 1.00 92.69 98 ALA A O 1
ATOM 770 N N . THR A 1 99 ? -6.751 -14.068 6.912 1.00 94.69 99 THR A N 1
ATOM 771 C CA . THR A 1 99 ? -6.510 -12.893 6.072 1.00 94.69 99 THR A CA 1
ATOM 772 C C . THR A 1 99 ? -7.518 -11.792 6.402 1.00 94.69 99 THR A C 1
ATOM 774 O O . THR A 1 99 ? -8.722 -12.057 6.423 1.00 94.69 99 THR A O 1
ATOM 777 N N . PRO A 1 100 ? -7.068 -10.545 6.639 1.00 95.31 100 PRO A N 1
ATOM 778 C CA . PRO A 1 100 ? -7.977 -9.443 6.921 1.00 95.31 100 PRO A CA 1
ATOM 779 C C . PRO A 1 100 ? -8.991 -9.207 5.796 1.00 95.31 100 PRO A C 1
ATOM 781 O O . PRO A 1 100 ? -8.668 -9.288 4.610 1.00 95.31 100 PRO A O 1
ATOM 784 N N . ASN A 1 101 ? -10.215 -8.825 6.165 1.00 95.62 101 ASN A N 1
ATOM 785 C CA . ASN A 1 101 ? -11.219 -8.391 5.197 1.00 95.62 101 ASN A CA 1
ATOM 786 C C . ASN A 1 101 ? -10.898 -6.970 4.705 1.00 95.62 101 ASN A C 1
ATOM 788 O O . ASN A 1 101 ? -11.388 -5.977 5.245 1.00 95.62 101 ASN A O 1
ATOM 792 N N . TYR A 1 102 ? -10.062 -6.876 3.672 1.00 95.81 102 TYR A N 1
ATOM 793 C CA . TYR A 1 102 ? -9.589 -5.601 3.132 1.00 95.81 102 TYR A CA 1
ATOM 794 C C . TYR A 1 102 ? -10.710 -4.697 2.607 1.00 95.81 102 TYR A C 1
ATOM 796 O O . TYR A 1 102 ? -10.609 -3.482 2.745 1.00 95.81 102 TYR A O 1
ATOM 804 N N . PHE A 1 103 ? -11.797 -5.259 2.067 1.00 95.69 103 PHE A N 1
ATOM 805 C CA . PHE A 1 103 ? -12.949 -4.464 1.630 1.00 95.69 103 PHE A CA 1
ATOM 806 C C . PHE A 1 103 ? -13.665 -3.804 2.809 1.00 95.69 103 PHE A C 1
ATOM 808 O O . PHE A 1 103 ? -13.970 -2.614 2.754 1.00 95.69 103 PHE A O 1
ATOM 815 N N . ALA A 1 104 ? -13.892 -4.550 3.894 1.00 97.25 104 ALA A N 1
ATOM 816 C CA . ALA A 1 104 ? -14.491 -3.998 5.106 1.00 97.25 104 ALA A CA 1
ATOM 817 C C . ALA A 1 104 ? -13.591 -2.926 5.745 1.00 97.25 104 ALA A C 1
ATOM 819 O O . ALA A 1 104 ? -14.083 -1.872 6.148 1.00 97.25 104 ALA A O 1
ATOM 820 N N . LEU A 1 105 ? -12.274 -3.159 5.781 1.00 97.00 105 LEU A N 1
ATOM 821 C CA . LEU A 1 105 ? -11.302 -2.175 6.267 1.00 97.00 105 LEU A CA 1
ATOM 822 C C . LEU A 1 105 ? -11.304 -0.902 5.406 1.00 97.00 105 LEU A C 1
ATOM 824 O O . LEU A 1 105 ? -11.360 0.198 5.947 1.00 97.00 105 LEU A O 1
ATOM 828 N N . ALA A 1 106 ? -11.331 -1.035 4.077 1.00 96.31 106 ALA A N 1
ATOM 829 C CA . ALA A 1 106 ? -11.385 0.108 3.166 1.00 96.31 106 ALA A CA 1
ATOM 830 C C . ALA A 1 106 ? -12.678 0.917 3.346 1.00 96.31 106 ALA A C 1
ATOM 832 O O . ALA A 1 106 ? -12.646 2.147 3.361 1.00 96.31 106 ALA A O 1
ATOM 833 N N . TRP A 1 107 ? -13.813 0.237 3.538 1.00 95.94 107 TRP A N 1
ATOM 834 C CA . TRP A 1 107 ? -15.088 0.894 3.821 1.00 95.94 107 TRP A CA 1
ATOM 835 C C . TRP A 1 107 ? -15.069 1.666 5.145 1.00 95.94 107 TRP A C 1
ATOM 837 O O . TRP A 1 107 ? -15.619 2.765 5.225 1.00 95.94 107 TRP A O 1
ATOM 847 N N . ASN A 1 108 ? -14.413 1.129 6.176 1.00 95.19 108 ASN A N 1
ATOM 848 C CA . ASN A 1 108 ? -14.279 1.802 7.466 1.00 95.19 108 ASN A CA 1
ATOM 849 C C . ASN A 1 108 ? -13.479 3.114 7.361 1.00 95.19 108 ASN A C 1
ATOM 851 O O . ASN A 1 108 ? -13.813 4.099 8.015 1.00 95.19 108 ASN A O 1
ATOM 855 N N . GLU A 1 109 ? -12.476 3.160 6.483 1.00 94.75 109 GLU A N 1
ATOM 856 C CA . GLU A 1 109 ? -11.634 4.343 6.257 1.00 94.75 109 GLU A CA 1
ATOM 857 C C . GLU A 1 109 ? -12.267 5.381 5.304 1.00 94.75 109 GLU A C 1
ATOM 859 O O . GLU A 1 109 ? -11.634 6.382 4.965 1.00 94.75 109 GLU A O 1
ATOM 864 N N . ARG A 1 110 ? -13.539 5.220 4.899 1.00 94.12 110 ARG A N 1
ATOM 865 C CA . ARG A 1 110 ? -14.254 6.187 4.034 1.00 94.12 110 ARG A CA 1
ATOM 866 C C . ARG A 1 110 ? -14.301 7.610 4.598 1.00 94.12 110 ARG A C 1
ATOM 868 O O . ARG A 1 110 ? -14.560 8.557 3.863 1.00 94.12 110 ARG A O 1
ATOM 875 N N . THR A 1 111 ? -14.090 7.774 5.901 1.00 90.12 111 THR A N 1
ATOM 876 C CA . THR A 1 111 ? -14.013 9.083 6.562 1.00 90.12 111 THR A CA 1
ATOM 877 C C . THR A 1 111 ? -12.831 9.913 6.066 1.00 90.12 111 THR A C 1
ATOM 879 O O . THR A 1 111 ? -12.932 11.134 6.075 1.00 90.12 111 THR A O 1
ATOM 882 N N . LEU A 1 112 ? -11.774 9.284 5.535 1.00 88.06 112 LEU A N 1
ATOM 883 C CA . LEU A 1 112 ? -10.674 9.974 4.847 1.00 88.06 112 LEU A CA 1
ATOM 884 C C . LEU A 1 112 ? -11.127 10.683 3.561 1.00 88.06 112 LEU A C 1
ATOM 886 O O . LEU A 1 112 ? -10.434 11.575 3.080 1.00 88.06 112 LEU A O 1
ATOM 890 N N . LEU A 1 113 ? -12.273 10.282 2.997 1.00 89.44 113 LEU A N 1
ATOM 891 C CA . LEU A 1 113 ? -12.861 10.901 1.807 1.00 89.44 113 LEU A CA 1
ATOM 892 C C . LEU A 1 113 ? -13.764 12.083 2.149 1.00 89.44 113 LEU A C 1
ATOM 894 O O . LEU A 1 113 ? -14.078 12.890 1.274 1.00 89.44 113 LEU A O 1
ATOM 898 N N . ALA A 1 114 ? -14.228 12.168 3.397 1.00 80.62 114 ALA A N 1
ATOM 899 C CA . ALA A 1 114 ? -14.980 13.329 3.821 1.00 80.62 114 ALA A CA 1
ATOM 900 C C . ALA A 1 114 ? -14.027 14.532 3.793 1.00 80.62 114 ALA A C 1
ATOM 902 O O . ALA A 1 114 ? -12.890 14.417 4.263 1.00 80.62 114 ALA A O 1
ATOM 903 N N . PRO A 1 115 ? -14.453 15.690 3.257 1.00 60.34 115 PRO A N 1
ATOM 904 C CA . PRO A 1 115 ? -13.683 16.902 3.446 1.00 60.34 115 PRO A CA 1
ATOM 905 C C . PRO A 1 115 ? -13.424 17.050 4.942 1.00 60.34 115 PRO A C 1
ATOM 907 O O . PRO A 1 115 ? -14.350 16.900 5.742 1.00 60.34 115 PRO A O 1
ATOM 910 N N . ALA A 1 116 ? -12.189 17.381 5.323 1.00 58.22 116 ALA A N 1
ATOM 911 C CA . ALA A 1 116 ? -11.988 18.057 6.588 1.00 58.22 116 ALA A CA 1
ATOM 912 C C . ALA A 1 116 ? -12.804 19.347 6.477 1.00 58.22 116 ALA A C 1
ATOM 914 O O . ALA A 1 116 ? -12.340 20.334 5.905 1.00 58.22 116 ALA A O 1
ATOM 915 N N . THR A 1 117 ? -14.062 19.321 6.920 1.00 48.62 117 THR A N 1
ATOM 916 C CA . THR A 1 117 ? -14.806 20.528 7.240 1.00 48.62 117 THR A CA 1
ATOM 917 C C . THR A 1 117 ? -13.911 21.240 8.224 1.00 48.62 117 THR A C 1
ATOM 919 O O . THR A 1 117 ? -13.810 20.833 9.382 1.00 48.62 117 THR A O 1
ATOM 922 N N . ARG A 1 118 ? -13.153 22.216 7.718 1.00 48.31 118 ARG A N 1
ATOM 923 C CA . ARG A 1 118 ? -12.366 23.114 8.537 1.00 48.31 118 ARG A CA 1
ATOM 924 C C . ARG A 1 118 ? -13.360 23.682 9.532 1.00 48.31 118 ARG A C 1
ATOM 926 O O . ARG A 1 118 ? -14.227 24.468 9.162 1.00 48.31 118 ARG A O 1
ATOM 933 N N . LEU A 1 119 ? -13.254 23.234 10.775 1.00 46.00 119 LEU A N 1
ATOM 934 C CA . LEU A 1 119 ? -13.773 23.945 11.926 1.00 46.00 119 LEU A CA 1
ATOM 935 C C . LEU A 1 119 ? -12.924 25.213 12.063 1.00 46.00 119 LEU A C 1
ATOM 937 O O . LEU A 1 119 ? -12.049 25.310 12.911 1.00 46.00 119 LEU A O 1
ATOM 941 N N . THR A 1 120 ? -13.133 26.144 11.141 1.00 43.41 120 THR A N 1
ATOM 942 C CA . THR A 1 120 ? -12.785 27.553 11.280 1.00 43.41 120 THR A CA 1
ATOM 943 C C . THR A 1 120 ? -14.111 28.290 11.270 1.00 43.41 120 THR A C 1
ATOM 945 O O . THR A 1 120 ? -14.560 28.760 10.225 1.00 43.41 120 THR A O 1
ATOM 948 N N . TYR A 1 121 ? -14.766 28.255 12.427 1.00 41.38 121 TYR A N 1
ATOM 949 C CA . TYR A 1 121 ? -15.447 29.427 12.961 1.00 41.38 121 TYR A CA 1
ATOM 950 C C . TYR A 1 121 ? -14.453 30.150 13.865 1.00 41.38 121 TYR A C 1
ATOM 952 O O . TYR A 1 121 ? -13.676 29.431 14.538 1.00 41.38 121 TYR A O 1
#

InterPro domains:
  IPR003763 CDP-diacylglycerol pyrophosphatase [PF02611] (33-115)
  IPR036265 HIT-like superfamily [G3DSA:3.30.428.30] (28-120)
  IPR036265 HIT-like superfamily [SSF54197] (33-116)

Secondary structure (DSSP, 8-state):
--HHHHHHHHHHHHHHHHHHHHHHHHHH----TTHHHHHIIIIIHHHHHHHS--TTEEEEETTTTEEEEE-SSSTT-EEEEESS---STT-GGGGSTTS--HHHHHHHGGGGGS-------

Foldseek 3Di:
DCVVVVVVVVVVVVVVVVVVVVVVVVVVPDPCLCVVLCLQQVQQVVCCVPPVHRPVFPDADVPLAWTWHDDPPDPQDIDIGGNDDDSDPPGCVVVDPPHHPSVVVVVVCSVSSDPPPPPPD

pLDDT: mean 88.73, std 13.31, range [41.38, 97.88]

Organism: Enterobacter agglomerans (NCBI:txid549)

Sequence (121 aa):
MPTHRRATRLVAVLLVLVIAGMLAAALHFKKNSDALWQIVSEKCLPHQQSGGEPAPCQRVDQRHRYAMLKDMHGPLQYLLIPLDRITGIESPRLLQSATPNYFALAWNERTLLAPATRLTY

Radius of gyration: 24.9 Å; chains: 1; bounding box: 49×47×73 Å